Protein AF-A0A843C809-F1 (afdb_monomer_lite)

Sequence (129 aa):
MVKLGIIDLEMLYLGIKENKNFNEKDIENSELKRLGVGRILDSLASLKERKLIDLNKDGSFSVTDLAKHTLWNDEIPQWLKILLLLEIKSCSIGEISKYLKKSENELIDEIERLRKSQLILMLPIRQEN

Secondary structure (DSSP, 8-state):
-PPPPHHHHHHHHHHHHTTTEE-HHHHHTSGGGGG-HHHHHHHHHHHHHTTSEEE-TTS-EEE-HHHHHHHT-TTS-HHHHHHHHHHHS---HHHHHHHHT--HHHHHHHHHHHHHTTS----------

Radius of gyration: 15.79 Å; chains: 1; bounding box: 35×26×49 Å

Structure (mmCIF, N/CA/C/O backbone):
data_AF-A0A843C809-F1
#
_entry.id   AF-A0A843C809-F1
#
loop_
_atom_site.group_PDB
_atom_site.id
_atom_site.type_symbol
_atom_site.label_atom_id
_atom_site.label_alt_id
_atom_site.label_comp_id
_atom_site.label_asym_id
_atom_site.label_entity_id
_atom_site.label_seq_id
_atom_site.pdbx_PDB_ins_code
_atom_site.Cartn_x
_atom_site.Cartn_y
_atom_site.Cartn_z
_atom_site.occupancy
_atom_site.B_iso_or_equiv
_atom_site.auth_seq_id
_atom_site.auth_comp_id
_atom_site.auth_asym_id
_atom_site.auth_atom_id
_atom_site.pdbx_PDB_model_num
ATOM 1 N N . MET A 1 1 ? -4.075 -14.049 -5.130 1.00 60.00 1 MET A N 1
ATOM 2 C CA . MET A 1 1 ? -3.901 -12.677 -4.610 1.00 60.00 1 MET A CA 1
ATOM 3 C C . MET A 1 1 ? -2.444 -12.293 -4.814 1.00 60.00 1 MET A C 1
ATOM 5 O O . MET A 1 1 ? -1.591 -13.133 -4.549 1.00 60.00 1 MET A O 1
ATOM 9 N N . VAL A 1 2 ? -2.145 -11.115 -5.367 1.00 72.00 2 VAL A N 1
ATOM 10 C CA . VAL A 1 2 ? -0.746 -10.700 -5.570 1.00 72.00 2 VAL A CA 1
ATOM 11 C C . VAL A 1 2 ? -0.147 -10.374 -4.205 1.00 72.00 2 VAL A C 1
ATOM 13 O O . VAL A 1 2 ? -0.651 -9.496 -3.513 1.00 72.00 2 VAL A O 1
ATOM 16 N N . LYS A 1 3 ? 0.886 -11.111 -3.790 1.00 79.62 3 LYS A N 1
ATOM 17 C CA . LYS A 1 3 ? 1.565 -10.866 -2.515 1.00 79.62 3 LYS A CA 1
ATOM 18 C C . LYS A 1 3 ? 2.524 -9.688 -2.681 1.00 79.62 3 LYS A C 1
ATOM 20 O O . LYS A 1 3 ? 3.395 -9.734 -3.552 1.00 79.62 3 LYS A O 1
ATOM 25 N N . LEU A 1 4 ? 2.346 -8.652 -1.866 1.00 87.50 4 LEU A N 1
ATOM 26 C CA . LEU A 1 4 ? 3.204 -7.469 -1.844 1.00 87.50 4 LEU A CA 1
ATOM 27 C C . LEU A 1 4 ? 4.180 -7.560 -0.670 1.00 87.50 4 LEU A C 1
ATOM 29 O O . LEU A 1 4 ? 3.790 -7.895 0.447 1.00 87.50 4 LEU A O 1
ATOM 33 N N . GLY A 1 5 ? 5.451 -7.263 -0.927 1.00 90.69 5 GLY A N 1
ATOM 34 C CA . GLY A 1 5 ? 6.407 -6.954 0.132 1.00 90.69 5 GLY A CA 1
ATOM 35 C C . GLY A 1 5 ? 6.274 -5.505 0.610 1.00 90.69 5 GLY A C 1
ATOM 36 O O . GLY A 1 5 ? 5.617 -4.683 -0.025 1.00 90.69 5 GLY A O 1
ATOM 37 N N . ILE A 1 6 ? 6.967 -5.160 1.697 1.00 92.06 6 ILE A N 1
ATOM 38 C CA . ILE A 1 6 ? 6.993 -3.781 2.220 1.00 92.06 6 ILE A CA 1
ATOM 39 C C . ILE A 1 6 ? 7.500 -2.799 1.155 1.00 92.06 6 ILE A C 1
ATOM 41 O O . ILE A 1 6 ? 6.890 -1.762 0.941 1.00 92.06 6 ILE A O 1
ATOM 45 N N . ILE A 1 7 ? 8.582 -3.138 0.443 1.00 92.94 7 ILE A N 1
ATOM 46 C CA . ILE A 1 7 ? 9.139 -2.263 -0.604 1.00 92.94 7 ILE A CA 1
ATOM 47 C C . ILE A 1 7 ? 8.142 -2.091 -1.753 1.00 92.94 7 ILE A C 1
ATOM 49 O O . ILE A 1 7 ? 7.979 -0.980 -2.247 1.00 92.94 7 ILE A O 1
ATOM 53 N N . ASP A 1 8 ? 7.447 -3.163 -2.146 1.00 93.44 8 ASP A N 1
ATOM 54 C CA . ASP A 1 8 ? 6.413 -3.090 -3.180 1.00 93.44 8 ASP A CA 1
ATOM 55 C C . ASP A 1 8 ? 5.313 -2.103 -2.778 1.00 93.44 8 ASP A C 1
ATOM 57 O O . ASP A 1 8 ? 4.938 -1.238 -3.565 1.00 93.44 8 ASP A O 1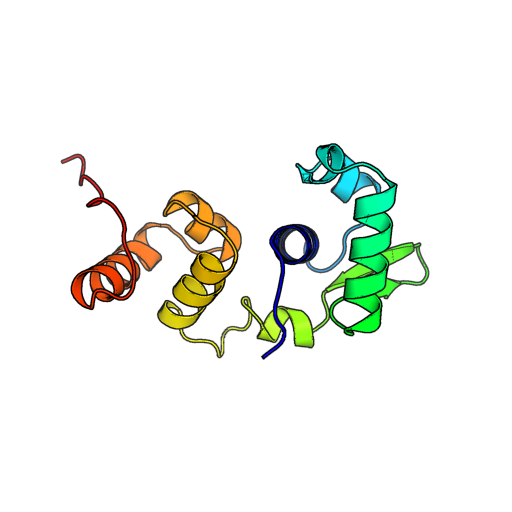
ATOM 61 N N . LEU A 1 9 ? 4.826 -2.211 -1.537 1.00 94.12 9 LEU A N 1
ATOM 62 C CA . LEU A 1 9 ? 3.794 -1.333 -0.995 1.00 94.12 9 LEU A CA 1
ATOM 63 C C . LEU A 1 9 ? 4.233 0.135 -1.020 1.00 94.12 9 LEU A C 1
ATOM 65 O O . LEU A 1 9 ? 3.459 0.979 -1.459 1.00 94.12 9 LEU A O 1
ATOM 69 N N . GLU A 1 10 ? 5.458 0.441 -0.589 1.00 93.50 10 GLU A N 1
ATOM 70 C CA . GLU A 1 10 ? 5.980 1.815 -0.580 1.00 93.50 10 GLU A CA 1
ATOM 71 C C . GLU A 1 10 ? 6.134 2.389 -1.997 1.00 93.50 10 GLU A C 1
ATOM 73 O O . GLU A 1 10 ? 5.758 3.534 -2.246 1.00 93.50 10 GLU A O 1
ATOM 78 N N . MET A 1 11 ? 6.638 1.591 -2.944 1.00 93.75 11 MET A N 1
ATOM 79 C CA . MET A 1 11 ? 6.789 2.001 -4.348 1.00 93.75 11 MET A CA 1
ATOM 80 C C . MET A 1 11 ? 5.430 2.264 -5.002 1.00 93.75 11 MET A C 1
ATOM 82 O O . MET A 1 11 ? 5.238 3.279 -5.670 1.00 93.75 11 MET A O 1
ATOM 86 N N . LEU A 1 12 ? 4.460 1.373 -4.784 1.00 94.31 12 LEU A N 1
ATOM 87 C CA . LEU A 1 12 ? 3.103 1.555 -5.295 1.00 94.31 12 LEU A CA 1
ATOM 88 C C . LEU A 1 12 ? 2.418 2.751 -4.630 1.00 94.31 12 LEU A C 1
ATOM 90 O O . LEU A 1 12 ? 1.778 3.549 -5.314 1.00 94.31 12 LEU A O 1
ATOM 94 N N . TYR A 1 13 ? 2.588 2.920 -3.318 1.00 93.81 13 TYR A N 1
ATOM 95 C CA . TYR A 1 13 ? 2.032 4.052 -2.587 1.00 93.81 13 TYR A CA 1
ATOM 96 C C . TYR A 1 13 ? 2.574 5.390 -3.100 1.00 93.81 13 TYR A C 1
ATOM 98 O O . TYR A 1 13 ? 1.796 6.336 -3.223 1.00 93.81 13 TYR A O 1
ATOM 106 N N . LEU A 1 14 ? 3.856 5.467 -3.475 1.00 93.31 14 LEU A N 1
ATOM 107 C CA . LEU A 1 14 ? 4.443 6.659 -4.092 1.00 93.31 14 LEU A CA 1
ATOM 108 C C . LEU A 1 14 ? 3.680 7.069 -5.362 1.00 93.31 14 LEU A C 1
ATOM 110 O O . LEU A 1 14 ? 3.230 8.209 -5.471 1.00 93.31 14 LEU A O 1
ATOM 114 N N . GLY A 1 15 ? 3.434 6.124 -6.272 1.00 91.81 15 GLY A N 1
ATOM 115 C CA . GLY A 1 15 ? 2.655 6.387 -7.486 1.00 91.81 15 GLY A CA 1
ATOM 116 C C . GLY A 1 15 ? 1.177 6.688 -7.219 1.00 91.81 15 GLY A C 1
ATOM 117 O O . GLY A 1 15 ? 0.569 7.506 -7.908 1.00 91.81 15 GLY A O 1
ATOM 118 N N . ILE A 1 16 ? 0.577 6.077 -6.195 1.00 90.56 16 ILE A N 1
ATOM 119 C CA . ILE A 1 16 ? -0.800 6.384 -5.783 1.00 90.56 16 ILE A CA 1
ATOM 120 C C . ILE A 1 16 ? -0.894 7.795 -5.197 1.00 90.56 16 ILE A C 1
ATOM 122 O O . ILE A 1 16 ? -1.869 8.503 -5.466 1.00 90.56 16 ILE A O 1
ATOM 126 N N . LYS A 1 17 ? 0.091 8.224 -4.405 1.00 87.06 17 LYS A N 1
ATOM 127 C CA . LYS A 1 17 ? 0.153 9.554 -3.791 1.00 87.06 17 LYS A CA 1
ATOM 128 C C . LYS A 1 17 ? 0.253 10.657 -4.848 1.00 87.06 17 LYS A C 1
ATOM 130 O O . LYS A 1 17 ? -0.560 11.575 -4.802 1.00 87.06 17 LYS A O 1
ATOM 135 N N . GLU A 1 18 ? 1.149 10.515 -5.822 1.00 75.62 18 GLU A N 1
ATOM 136 C CA . GLU A 1 18 ? 1.469 11.531 -6.846 1.00 75.62 18 GLU A CA 1
ATOM 137 C C . GLU A 1 18 ? 0.553 11.487 -8.092 1.00 75.62 18 GLU A C 1
ATOM 139 O O . GLU A 1 18 ? 0.933 11.871 -9.194 1.00 75.62 18 GLU A O 1
ATOM 144 N N . ASN A 1 19 ? -0.696 11.030 -7.939 1.00 72.00 19 ASN A N 1
ATOM 145 C CA . ASN A 1 19 ? -1.675 10.945 -9.033 1.00 72.00 19 ASN A CA 1
ATOM 146 C C . ASN A 1 19 ? -1.192 10.124 -10.252 1.00 72.00 19 ASN A C 1
ATOM 148 O O . ASN A 1 19 ? -1.274 10.549 -11.404 1.00 72.00 19 ASN A O 1
ATOM 152 N N . LYS A 1 20 ? -0.840 8.864 -9.962 1.00 70.81 20 LYS A N 1
ATOM 153 C CA . LYS A 1 20 ? -0.578 7.710 -10.847 1.00 70.81 20 LYS A CA 1
ATOM 154 C C . LYS A 1 20 ? 0.850 7.547 -11.334 1.00 70.81 20 LYS A C 1
ATOM 156 O O . LYS A 1 20 ? 1.216 6.396 -11.571 1.00 70.81 20 LYS A O 1
ATOM 161 N N . ASN A 1 21 ? 1.624 8.621 -11.460 1.00 89.38 21 ASN A N 1
ATOM 162 C CA . ASN A 1 21 ? 2.970 8.549 -12.018 1.00 89.38 21 ASN A CA 1
ATOM 163 C C . ASN A 1 21 ? 4.020 8.918 -10.974 1.00 89.38 21 ASN A C 1
ATOM 165 O O . ASN A 1 21 ? 3.821 9.849 -10.202 1.00 89.38 21 ASN A O 1
ATOM 169 N N . PHE A 1 22 ? 5.139 8.203 -10.977 1.00 94.06 22 PHE A N 1
ATOM 170 C CA . PHE A 1 22 ? 6.316 8.535 -10.179 1.00 94.06 22 PHE A CA 1
ATOM 171 C C . PHE A 1 22 ? 7.588 8.286 -10.991 1.00 94.06 22 PHE A C 1
ATOM 173 O O . PHE A 1 22 ? 7.600 7.479 -11.921 1.00 94.06 22 PHE A O 1
ATOM 180 N N . ASN A 1 23 ? 8.665 8.986 -10.674 1.00 93.00 23 ASN A N 1
ATOM 181 C CA . ASN A 1 23 ? 9.958 8.869 -11.343 1.00 93.00 23 ASN A CA 1
ATOM 182 C C . ASN A 1 23 ? 11.103 8.759 -10.321 1.00 93.00 23 ASN A C 1
ATOM 184 O O . ASN A 1 23 ? 10.884 8.690 -9.112 1.00 93.00 23 ASN A O 1
ATOM 188 N N . GLU A 1 24 ? 12.339 8.734 -10.815 1.00 90.62 24 GLU A N 1
ATOM 189 C CA . GLU A 1 24 ? 13.549 8.646 -9.991 1.00 90.62 24 GLU A CA 1
ATOM 190 C C . GLU A 1 24 ? 13.622 9.728 -8.902 1.00 90.62 24 GLU A C 1
ATOM 192 O O . GLU A 1 24 ? 13.899 9.407 -7.749 1.00 90.62 24 GLU A O 1
ATOM 197 N N . LYS A 1 25 ? 13.275 10.982 -9.215 1.00 91.38 25 LYS A N 1
ATOM 198 C CA . LYS A 1 25 ? 13.296 12.084 -8.239 1.00 91.38 25 LYS A CA 1
ATOM 199 C C . LYS A 1 25 ? 12.290 11.864 -7.116 1.00 91.38 25 LYS A C 1
ATOM 201 O O . LYS A 1 25 ? 12.560 12.213 -5.970 1.00 91.38 25 LYS A O 1
ATOM 206 N N . ASP A 1 26 ? 11.131 11.287 -7.421 1.00 92.94 26 ASP A N 1
ATOM 207 C CA . ASP A 1 26 ? 10.122 10.976 -6.406 1.00 92.94 26 ASP A CA 1
ATOM 208 C C . ASP A 1 26 ? 10.633 9.884 -5.457 1.00 92.94 26 ASP A C 1
ATOM 210 O O . ASP A 1 26 ? 10.450 9.972 -4.241 1.00 92.94 26 ASP A O 1
ATOM 214 N N . ILE A 1 27 ? 11.345 8.887 -5.997 1.00 92.19 27 ILE A N 1
ATOM 215 C CA . ILE A 1 27 ? 11.982 7.824 -5.211 1.00 92.19 27 ILE A CA 1
ATOM 216 C C . ILE A 1 27 ? 13.078 8.416 -4.313 1.00 92.19 27 ILE A C 1
ATOM 218 O O . ILE A 1 27 ? 13.099 8.129 -3.112 1.00 92.19 27 ILE A O 1
ATOM 222 N N . GLU A 1 28 ? 13.943 9.278 -4.853 1.00 89.31 28 GLU A N 1
ATOM 223 C CA . GLU A 1 28 ? 15.012 9.963 -4.110 1.00 89.31 28 GLU A CA 1
ATOM 224 C C . GLU A 1 28 ? 14.485 10.878 -2.997 1.00 89.31 28 GLU A C 1
ATOM 226 O O . GLU A 1 28 ? 15.124 11.020 -1.952 1.00 89.31 28 GLU A O 1
ATOM 231 N N . ASN A 1 29 ? 13.307 11.474 -3.186 1.00 90.56 29 ASN A N 1
ATOM 232 C CA . ASN A 1 29 ? 12.656 12.328 -2.192 1.00 90.56 29 ASN A CA 1
ATOM 233 C C . ASN A 1 29 ? 11.820 11.549 -1.164 1.00 90.56 29 ASN A C 1
ATOM 235 O O . ASN A 1 29 ? 11.292 12.144 -0.223 1.00 90.56 29 ASN A O 1
ATOM 239 N N . SER A 1 30 ? 11.718 10.228 -1.305 1.00 89.69 30 SER A N 1
ATOM 240 C CA . SER A 1 30 ? 10.958 9.359 -0.405 1.00 89.69 30 SER A CA 1
ATOM 241 C C . SER A 1 30 ? 11.854 8.605 0.587 1.00 89.69 30 SER A C 1
ATOM 243 O O . SER A 1 30 ? 13.085 8.667 0.546 1.00 89.69 30 SER A O 1
ATOM 245 N N . GLU A 1 31 ? 11.238 7.823 1.475 1.00 87.00 31 GLU A N 1
ATOM 246 C CA . GLU A 1 31 ? 11.963 6.922 2.381 1.00 87.00 31 GLU A CA 1
ATOM 247 C C . GLU A 1 31 ? 12.678 5.772 1.646 1.00 87.00 31 GLU A C 1
ATOM 249 O O . GLU A 1 31 ? 13.613 5.174 2.186 1.00 87.00 31 GLU A O 1
ATOM 254 N N . LEU A 1 32 ? 12.307 5.503 0.387 1.00 90.31 32 LEU A N 1
ATOM 255 C CA . LEU A 1 32 ? 12.905 4.453 -0.443 1.00 90.31 32 LEU A CA 1
ATOM 256 C C . LEU A 1 32 ? 14.381 4.719 -0.759 1.00 90.31 32 LEU A C 1
ATOM 258 O O . LEU A 1 32 ? 15.133 3.763 -0.949 1.00 90.31 32 LEU A O 1
ATOM 262 N N . LYS A 1 33 ? 14.833 5.981 -0.724 1.00 89.38 33 LYS A N 1
ATOM 263 C CA . LYS A 1 33 ? 16.240 6.361 -0.953 1.00 89.38 33 LYS A CA 1
ATOM 264 C C . LYS A 1 33 ? 17.236 5.619 -0.053 1.00 89.38 33 LYS A C 1
ATOM 266 O O . LYS A 1 33 ? 18.395 5.442 -0.416 1.00 89.38 33 LYS A O 1
ATOM 271 N N . ARG A 1 34 ? 16.791 5.152 1.122 1.00 89.81 34 ARG A N 1
ATOM 272 C CA . ARG A 1 34 ? 17.626 4.423 2.093 1.00 89.81 34 ARG A CA 1
ATOM 273 C C . ARG A 1 34 ? 17.898 2.967 1.697 1.00 89.81 34 ARG A C 1
ATOM 275 O O . ARG A 1 34 ? 18.770 2.338 2.287 1.00 89.81 34 ARG A O 1
ATOM 282 N N . LEU A 1 35 ? 17.153 2.412 0.737 1.00 86.06 35 LEU A N 1
ATOM 283 C CA . LEU A 1 35 ? 17.239 0.998 0.351 1.00 86.06 35 LEU A CA 1
ATOM 284 C C . LEU A 1 35 ? 18.430 0.693 -0.572 1.00 86.06 35 LEU A C 1
ATOM 286 O O . LEU A 1 35 ? 18.796 -0.473 -0.714 1.00 86.06 35 LEU A O 1
ATOM 290 N N . GLY A 1 36 ? 19.053 1.723 -1.153 1.00 88.75 36 GLY A N 1
ATOM 291 C CA . GLY A 1 36 ? 20.129 1.594 -2.133 1.00 88.75 36 GLY A CA 1
ATOM 292 C C . GLY A 1 36 ? 19.617 1.291 -3.546 1.00 88.75 36 GLY A C 1
ATOM 293 O O . GLY A 1 36 ? 18.590 0.636 -3.732 1.00 88.75 36 GLY A O 1
ATOM 294 N N . VAL A 1 37 ? 20.361 1.758 -4.553 1.00 90.62 37 VAL A N 1
ATOM 295 C CA . VAL A 1 37 ? 19.936 1.752 -5.967 1.00 90.62 37 VAL A CA 1
ATOM 296 C C . VAL A 1 37 ? 19.614 0.345 -6.479 1.00 90.62 37 VAL A C 1
ATOM 298 O O . VAL A 1 37 ? 18.567 0.148 -7.085 1.00 90.62 37 VAL A O 1
ATOM 301 N N . GLY A 1 38 ? 20.456 -0.654 -6.182 1.00 92.12 38 GLY A N 1
ATOM 302 C CA . GLY A 1 38 ? 20.239 -2.032 -6.648 1.00 92.12 38 GLY A CA 1
ATOM 303 C C . GLY A 1 38 ? 18.891 -2.612 -6.206 1.00 92.12 38 GLY A C 1
ATOM 304 O O . GLY A 1 38 ? 18.138 -3.111 -7.032 1.00 92.12 38 GLY A O 1
ATOM 305 N N . ARG A 1 39 ? 18.517 -2.439 -4.929 1.00 92.25 39 ARG A N 1
ATOM 306 C CA . ARG A 1 39 ? 17.238 -2.950 -4.398 1.00 92.25 39 ARG A CA 1
ATOM 307 C C . ARG A 1 39 ? 16.026 -2.232 -4.988 1.00 92.25 39 ARG A C 1
ATOM 309 O O . ARG A 1 39 ? 14.976 -2.849 -5.151 1.00 92.25 39 ARG A O 1
ATOM 316 N N . ILE A 1 40 ? 16.160 -0.939 -5.287 1.00 93.88 40 ILE A N 1
ATOM 317 C CA . ILE A 1 40 ? 15.115 -0.166 -5.970 1.00 93.88 40 ILE A CA 1
ATOM 318 C C . ILE A 1 40 ? 14.916 -0.713 -7.387 1.00 93.88 40 ILE A C 1
ATOM 320 O O . ILE A 1 40 ? 13.779 -0.970 -7.777 1.00 93.88 40 ILE A O 1
ATOM 324 N N . LEU A 1 41 ? 16.002 -0.941 -8.132 1.00 93.38 41 LEU A N 1
ATOM 325 C CA . LEU A 1 41 ? 15.948 -1.483 -9.492 1.00 93.38 41 LEU A CA 1
ATOM 326 C C . LEU A 1 41 ? 15.365 -2.901 -9.526 1.00 93.38 41 LEU A C 1
ATOM 328 O O . LEU A 1 41 ? 14.492 -3.169 -10.352 1.00 93.38 41 LEU A O 1
ATOM 332 N N . ASP A 1 42 ? 15.767 -3.770 -8.597 1.00 94.12 42 ASP A N 1
ATOM 333 C CA . ASP A 1 42 ? 15.209 -5.121 -8.465 1.00 94.12 42 ASP A CA 1
ATOM 334 C C . ASP A 1 42 ? 13.700 -5.078 -8.177 1.00 94.12 42 ASP A C 1
ATOM 336 O O . ASP A 1 42 ? 12.915 -5.821 -8.772 1.00 94.12 42 ASP A O 1
ATOM 340 N N . SER A 1 43 ? 13.274 -4.168 -7.294 1.00 94.19 43 SER A N 1
ATOM 341 C CA . SER A 1 43 ? 11.859 -3.965 -6.971 1.00 94.19 43 SER A CA 1
ATOM 342 C C . SER A 1 43 ? 11.065 -3.454 -8.177 1.00 94.19 43 SER A C 1
ATOM 344 O O . SER A 1 43 ? 10.018 -4.011 -8.504 1.00 94.19 43 SER A O 1
ATOM 346 N N . LEU A 1 44 ? 11.578 -2.451 -8.899 1.00 95.12 44 LEU A N 1
ATOM 347 C CA . LEU A 1 44 ? 10.957 -1.932 -10.124 1.00 95.12 44 LEU A CA 1
ATOM 348 C C . LEU A 1 44 ? 10.821 -3.018 -11.196 1.00 95.12 44 LEU A C 1
ATOM 350 O O . LEU A 1 44 ? 9.757 -3.152 -11.804 1.00 95.12 44 LEU A O 1
ATOM 354 N N . ALA A 1 45 ? 11.869 -3.817 -11.404 1.00 95.19 45 ALA A N 1
ATOM 355 C CA . ALA A 1 45 ? 11.846 -4.932 -12.344 1.00 95.19 45 ALA A CA 1
ATOM 356 C C . ALA A 1 45 ? 10.780 -5.969 -11.953 1.00 95.19 45 ALA A C 1
ATOM 358 O O . ALA A 1 45 ? 9.946 -6.332 -12.783 1.00 95.19 45 ALA A O 1
ATOM 359 N N . SER A 1 46 ? 10.737 -6.362 -10.676 1.00 95.44 46 SER A N 1
ATOM 360 C CA . SER A 1 46 ? 9.751 -7.306 -10.133 1.00 95.44 46 SER A CA 1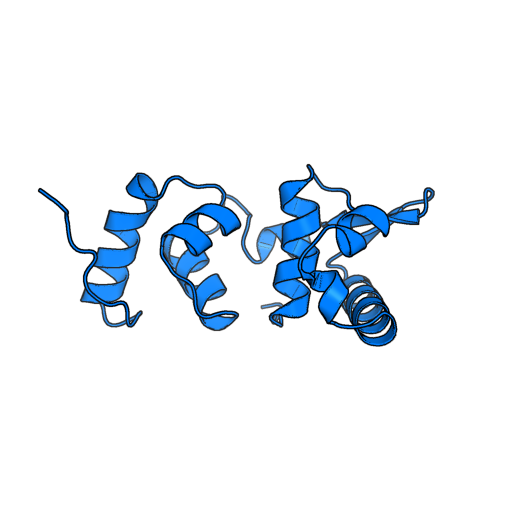
ATOM 361 C C . SER A 1 46 ? 8.310 -6.785 -10.208 1.00 95.44 46 SER A C 1
ATOM 363 O O . SER A 1 46 ? 7.379 -7.519 -10.552 1.00 95.44 46 SER A O 1
ATOM 365 N N . LEU A 1 47 ? 8.078 -5.508 -9.892 1.00 95.75 47 LEU A N 1
ATOM 366 C CA . LEU A 1 47 ? 6.763 -4.870 -10.013 1.00 95.75 47 LEU A CA 1
ATOM 367 C C . LEU A 1 47 ? 6.295 -4.835 -11.472 1.00 95.75 47 LEU A C 1
ATOM 369 O O . LEU A 1 47 ? 5.126 -5.115 -11.744 1.00 95.75 47 LEU A O 1
ATOM 373 N N . LYS A 1 48 ? 7.199 -4.535 -12.409 1.00 95.56 48 LYS A N 1
ATOM 374 C CA . LYS A 1 48 ? 6.906 -4.527 -13.845 1.00 95.56 48 LYS A CA 1
ATOM 375 C C . LYS A 1 48 ? 6.600 -5.930 -14.370 1.00 95.56 48 LYS A C 1
ATOM 377 O O . LYS A 1 48 ? 5.615 -6.111 -15.080 1.00 95.56 48 LYS A O 1
ATOM 382 N N . GLU A 1 49 ? 7.394 -6.933 -14.000 1.00 95.31 49 GLU A N 1
ATOM 383 C CA . GLU A 1 49 ? 7.175 -8.332 -14.397 1.00 95.31 49 GLU A CA 1
ATOM 384 C C . GLU A 1 49 ? 5.809 -8.851 -13.920 1.00 95.31 49 GLU A C 1
ATOM 386 O O . GLU A 1 49 ? 5.068 -9.478 -14.681 1.00 95.31 49 GLU A O 1
ATOM 391 N N . ARG A 1 50 ? 5.417 -8.497 -12.689 1.00 94.62 50 ARG A N 1
ATOM 392 C CA . ARG A 1 50 ? 4.094 -8.804 -12.118 1.00 94.62 50 ARG A CA 1
ATOM 393 C C . ARG A 1 50 ? 2.958 -7.928 -12.661 1.00 94.62 50 ARG A C 1
ATOM 395 O O . ARG A 1 50 ? 1.824 -8.087 -12.212 1.00 94.62 50 ARG A O 1
ATOM 402 N N . LYS A 1 51 ? 3.235 -7.024 -13.609 1.00 95.12 51 LYS A N 1
ATOM 403 C CA . LYS A 1 51 ? 2.270 -6.085 -14.210 1.00 95.12 51 LYS A CA 1
ATOM 404 C C . LYS A 1 51 ? 1.587 -5.180 -13.181 1.00 95.12 51 LYS A C 1
ATOM 406 O O . LYS A 1 51 ? 0.404 -4.879 -13.304 1.00 95.12 51 LYS A O 1
ATOM 411 N N . LEU A 1 52 ? 2.316 -4.786 -12.138 1.00 94.50 52 LEU A N 1
ATOM 412 C CA . LEU A 1 52 ? 1.832 -3.864 -11.109 1.00 94.50 52 LEU A CA 1
ATOM 413 C C . LEU A 1 52 ? 2.160 -2.408 -11.454 1.00 94.50 52 LEU A C 1
ATOM 415 O O . LEU A 1 52 ? 1.389 -1.512 -11.107 1.00 94.50 52 LEU A O 1
ATOM 419 N N . ILE A 1 53 ? 3.243 -2.186 -12.200 1.00 95.69 53 ILE A N 1
ATOM 420 C CA . ILE A 1 53 ? 3.607 -0.886 -12.766 1.00 95.69 53 ILE A CA 1
ATOM 421 C C . ILE A 1 53 ? 3.886 -0.998 -14.267 1.00 95.69 53 ILE A C 1
ATOM 423 O O . ILE A 1 53 ? 4.356 -2.037 -14.732 1.00 95.69 53 ILE A O 1
ATOM 427 N N . ASP A 1 54 ? 3.670 0.097 -14.986 1.00 95.56 54 ASP A N 1
ATOM 428 C CA . ASP A 1 54 ? 4.075 0.280 -16.380 1.00 95.56 54 ASP A CA 1
ATOM 429 C C . ASP A 1 54 ? 5.211 1.303 -16.475 1.00 95.56 54 ASP A C 1
ATOM 431 O O . ASP A 1 54 ? 5.233 2.279 -15.729 1.00 95.56 54 ASP A O 1
ATOM 435 N N . LEU A 1 55 ? 6.153 1.089 -17.399 1.00 95.06 55 LEU A N 1
ATOM 436 C CA . LEU A 1 55 ? 7.196 2.064 -17.732 1.00 95.06 55 LEU A CA 1
ATOM 437 C C . LEU A 1 55 ? 6.721 2.922 -18.907 1.00 95.06 55 LEU A C 1
ATOM 439 O O . LEU A 1 55 ? 6.514 2.412 -20.012 1.00 95.06 55 LEU A O 1
ATOM 443 N N . ASN A 1 56 ? 6.589 4.219 -18.670 1.00 93.81 56 ASN A N 1
ATOM 444 C CA . ASN A 1 56 ? 6.179 5.198 -19.665 1.00 93.81 56 ASN A CA 1
ATOM 445 C C . ASN A 1 56 ? 7.337 5.581 -20.594 1.00 93.81 56 ASN A C 1
ATOM 447 O O . ASN A 1 56 ? 8.515 5.374 -20.301 1.00 93.81 56 ASN A O 1
ATOM 451 N N . LYS A 1 57 ? 6.996 6.196 -21.733 1.00 92.31 57 LYS A N 1
ATOM 452 C CA . LYS A 1 57 ? 7.978 6.640 -22.740 1.00 92.31 57 LYS A CA 1
ATOM 453 C C . LYS A 1 57 ? 8.935 7.722 -22.230 1.00 92.31 57 LYS A C 1
ATOM 455 O O . LYS A 1 57 ? 10.022 7.859 -22.774 1.00 92.31 57 LYS A O 1
ATOM 460 N N . ASP A 1 58 ? 8.521 8.487 -21.226 1.00 91.62 58 ASP A N 1
ATOM 461 C CA . ASP A 1 58 ? 9.305 9.552 -20.594 1.00 91.62 58 ASP A CA 1
ATOM 462 C C . ASP A 1 58 ? 10.212 9.046 -19.456 1.00 91.62 58 ASP A C 1
ATOM 464 O O . ASP A 1 58 ? 10.900 9.842 -18.823 1.00 91.62 58 ASP A O 1
ATOM 468 N N . GLY A 1 59 ? 10.223 7.734 -19.193 1.00 90.38 59 GLY A N 1
ATOM 469 C CA . GLY A 1 59 ? 10.994 7.125 -18.109 1.00 90.38 59 GLY A CA 1
ATOM 470 C C . GLY A 1 59 ? 10.297 7.140 -16.745 1.00 90.38 59 GLY A C 1
ATOM 471 O O . GLY A 1 59 ? 10.864 6.629 -15.782 1.00 90.38 59 GLY A O 1
ATOM 472 N N . SER A 1 60 ? 9.079 7.684 -16.642 1.00 93.94 60 SER A N 1
ATOM 473 C CA . SER A 1 60 ? 8.262 7.576 -15.429 1.00 93.94 60 SER A CA 1
ATOM 474 C C . SER A 1 60 ? 7.571 6.212 -15.326 1.00 93.94 60 SER A C 1
ATOM 476 O O . SER A 1 60 ? 7.434 5.480 -16.306 1.00 93.94 60 SER A O 1
ATOM 478 N N . PHE A 1 61 ? 7.108 5.872 -14.129 1.00 95.38 61 PHE A N 1
ATOM 479 C CA . PHE A 1 61 ? 6.369 4.652 -13.840 1.00 95.38 61 PHE A CA 1
ATOM 480 C C . PHE A 1 61 ? 4.920 4.976 -13.499 1.00 95.38 61 PHE A C 1
ATOM 482 O O . PHE A 1 61 ? 4.666 5.857 -12.679 1.00 95.38 61 PHE A O 1
ATOM 489 N N . SER A 1 62 ? 3.977 4.236 -14.077 1.00 95.00 62 SER A N 1
ATOM 490 C CA . SER A 1 62 ? 2.553 4.334 -13.753 1.00 95.00 62 SER A CA 1
ATOM 491 C C . SER A 1 62 ? 2.079 3.138 -12.943 1.00 95.00 62 SER A C 1
ATOM 493 O O . SER A 1 62 ? 2.405 2.000 -13.270 1.00 95.00 62 SER A O 1
ATOM 495 N N . VAL A 1 63 ? 1.251 3.369 -11.923 1.00 94.94 63 VAL A N 1
ATOM 496 C CA . VAL A 1 63 ? 0.586 2.278 -11.189 1.00 94.94 63 VAL A CA 1
ATOM 497 C C . VAL A 1 63 ? -0.600 1.750 -11.999 1.00 94.94 63 VAL A C 1
ATOM 499 O O . VAL A 1 63 ? -1.545 2.491 -12.302 1.00 94.94 63 VAL A O 1
ATOM 502 N N . THR A 1 64 ? -0.562 0.458 -12.321 1.00 94.06 64 THR A N 1
ATOM 503 C CA . THR A 1 64 ? -1.613 -0.229 -13.088 1.00 94.06 64 THR A CA 1
ATOM 504 C C . THR A 1 64 ? -2.920 -0.333 -12.307 1.00 94.06 64 THR A C 1
ATOM 506 O O . THR A 1 64 ? -2.959 -0.204 -11.080 1.00 94.06 64 THR A O 1
ATOM 509 N N . ASP A 1 65 ? -4.015 -0.631 -13.001 1.00 91.38 65 ASP A N 1
ATOM 510 C CA . ASP A 1 65 ? -5.282 -0.918 -12.327 1.00 91.38 65 ASP A CA 1
ATOM 511 C C . ASP A 1 65 ? -5.207 -2.211 -11.510 1.00 91.38 65 ASP A C 1
ATOM 513 O O . ASP A 1 65 ? -5.736 -2.254 -10.402 1.00 91.38 65 ASP A O 1
ATOM 517 N N . LEU A 1 66 ? -4.450 -3.216 -11.972 1.00 91.56 66 LEU A N 1
ATOM 518 C CA . LEU A 1 66 ? -4.202 -4.444 -11.211 1.00 91.56 66 LEU A CA 1
ATOM 519 C C . LEU A 1 66 ? -3.610 -4.143 -9.827 1.00 91.56 66 LEU A C 1
ATOM 521 O O . LEU A 1 66 ? -4.086 -4.681 -8.830 1.00 91.56 66 LEU A O 1
ATOM 525 N N . ALA A 1 67 ? -2.621 -3.252 -9.754 1.00 91.56 67 ALA A N 1
ATOM 526 C CA . ALA A 1 67 ? -2.049 -2.811 -8.485 1.00 91.56 67 ALA A CA 1
ATOM 527 C C . ALA A 1 67 ? -3.030 -1.985 -7.639 1.00 91.56 67 ALA A C 1
ATOM 529 O O . ALA A 1 67 ? -3.021 -2.070 -6.417 1.00 91.56 67 ALA A O 1
ATOM 530 N N . LYS A 1 68 ? -3.937 -1.214 -8.243 1.00 89.88 68 LYS A N 1
ATOM 531 C CA . LYS A 1 68 ? -4.992 -0.533 -7.470 1.00 89.88 68 LYS A CA 1
ATOM 532 C C . LYS A 1 68 ? -5.950 -1.542 -6.847 1.00 89.88 68 LYS A C 1
ATOM 534 O O . LYS A 1 68 ? -6.297 -1.400 -5.678 1.00 89.88 68 LYS A O 1
ATOM 539 N N . HIS A 1 69 ? -6.309 -2.595 -7.579 1.00 89.44 69 HIS A N 1
ATOM 540 C CA . HIS A 1 69 ? -7.141 -3.695 -7.085 1.00 89.44 69 HIS A CA 1
ATOM 541 C C . HIS A 1 69 ? -6.508 -4.504 -5.941 1.00 89.44 69 HIS A C 1
ATOM 543 O O . HIS A 1 69 ? -7.204 -5.323 -5.348 1.00 89.44 69 HIS A O 1
ATOM 549 N N . THR A 1 70 ? -5.239 -4.284 -5.575 1.00 86.31 70 THR A N 1
ATOM 550 C CA . THR A 1 70 ? -4.661 -4.949 -4.396 1.00 86.31 70 THR A CA 1
ATOM 551 C C . THR A 1 70 ? -4.980 -4.241 -3.082 1.00 86.31 70 THR A C 1
ATOM 553 O O . THR A 1 70 ? -5.013 -4.906 -2.054 1.00 86.31 70 THR A O 1
ATOM 556 N N . LEU A 1 71 ? -5.188 -2.917 -3.079 1.00 88.69 71 LEU A N 1
ATOM 557 C CA . LEU A 1 71 ? -5.406 -2.158 -1.834 1.00 88.69 71 LEU A CA 1
ATOM 558 C C . LEU A 1 71 ? -6.274 -0.900 -1.999 1.00 88.69 71 LEU A C 1
ATOM 560 O O . LEU A 1 71 ? -7.061 -0.569 -1.114 1.00 88.69 71 LEU A O 1
ATOM 564 N N . TRP A 1 72 ? -6.150 -0.192 -3.120 1.00 91.00 72 TRP A N 1
ATOM 565 C CA . TRP A 1 72 ? -6.728 1.144 -3.312 1.00 91.00 72 TRP A CA 1
ATOM 566 C C . TRP A 1 72 ? -8.025 1.177 -4.120 1.00 91.00 72 TRP A C 1
ATOM 568 O O . TRP A 1 72 ? -8.587 2.250 -4.299 1.00 91.00 72 TRP A O 1
ATOM 578 N N . ASN A 1 73 ? -8.523 0.040 -4.603 1.00 88.19 73 ASN A N 1
ATOM 579 C CA . ASN A 1 73 ? -9.778 -0.002 -5.346 1.00 88.19 73 ASN A CA 1
ATOM 580 C C . ASN A 1 73 ? -10.990 0.175 -4.410 1.00 88.19 73 ASN A C 1
ATOM 582 O O . ASN A 1 73 ? -11.033 -0.403 -3.324 1.00 88.19 73 ASN A O 1
ATOM 586 N N . ASP A 1 74 ? -11.972 0.976 -4.817 1.00 86.62 74 ASP A N 1
ATOM 587 C CA . ASP A 1 74 ? -13.168 1.304 -4.029 1.00 86.62 74 ASP A CA 1
ATOM 588 C C . ASP A 1 74 ? -14.137 0.131 -3.818 1.00 86.62 74 ASP A C 1
ATOM 590 O O . ASP A 1 74 ? -14.873 0.127 -2.835 1.00 86.62 74 ASP A O 1
ATOM 594 N N . GLU A 1 75 ? -14.082 -0.900 -4.661 1.00 88.94 75 GLU A N 1
ATOM 595 C CA . GLU A 1 75 ? -14.849 -2.144 -4.512 1.00 88.94 75 GLU A CA 1
ATOM 596 C C . GLU A 1 75 ? -14.383 -2.979 -3.310 1.00 88.94 75 GLU A C 1
ATOM 598 O O . GLU A 1 75 ? -15.135 -3.807 -2.794 1.00 88.94 75 GLU A O 1
ATOM 603 N N . ILE A 1 76 ? -13.143 -2.777 -2.845 1.00 89.75 76 ILE A N 1
ATOM 604 C CA . ILE A 1 76 ? -12.597 -3.512 -1.702 1.00 89.75 76 ILE A CA 1
ATOM 605 C C . ILE A 1 76 ? -13.176 -2.910 -0.411 1.00 89.75 76 ILE A C 1
ATOM 607 O O . ILE A 1 76 ? -12.971 -1.719 -0.145 1.00 89.75 76 ILE A O 1
ATOM 611 N N . PRO A 1 77 ? -13.837 -3.711 0.447 1.00 92.88 77 PRO A N 1
ATOM 612 C CA . PRO A 1 77 ? -14.344 -3.226 1.723 1.00 92.88 77 PRO A CA 1
ATOM 613 C C . PRO A 1 77 ? -13.236 -2.633 2.599 1.00 92.88 77 PRO A C 1
ATOM 615 O O . PRO A 1 77 ? -12.127 -3.164 2.669 1.00 92.88 77 PRO A O 1
ATOM 618 N N . GLN A 1 78 ? -13.549 -1.559 3.326 1.00 92.62 78 GLN A N 1
ATOM 619 C CA . GLN A 1 78 ? -12.573 -0.834 4.148 1.00 92.62 78 GLN A CA 1
ATOM 620 C C . GLN A 1 78 ? -11.859 -1.732 5.172 1.00 92.62 78 GLN A C 1
ATOM 622 O O . GLN A 1 78 ? -10.644 -1.641 5.327 1.00 92.62 78 GLN A O 1
ATOM 627 N N . TRP A 1 79 ? -12.594 -2.641 5.816 1.00 93.50 79 TRP A N 1
ATOM 628 C CA . TRP A 1 79 ? -12.037 -3.606 6.766 1.00 93.50 79 TRP A CA 1
ATOM 629 C C . TRP A 1 79 ? -10.980 -4.510 6.125 1.00 93.50 79 TRP A C 1
ATOM 631 O O . TRP A 1 79 ? -9.939 -4.773 6.724 1.00 93.50 79 TRP A O 1
ATOM 641 N N . LEU A 1 80 ? -11.212 -4.938 4.881 1.00 93.06 80 LEU A N 1
ATOM 642 C CA . LEU A 1 80 ? -10.296 -5.805 4.153 1.00 93.06 80 LEU A CA 1
ATOM 643 C C . LEU A 1 80 ? -9.043 -5.031 3.737 1.00 93.06 80 LEU A C 1
ATOM 645 O O . LEU A 1 80 ? -7.943 -5.557 3.869 1.00 93.06 80 LEU A O 1
ATOM 649 N N . LYS A 1 81 ? -9.180 -3.759 3.334 1.00 94.06 81 LYS A N 1
ATOM 650 C CA . LYS A 1 81 ? -8.030 -2.877 3.063 1.00 94.06 81 LYS A CA 1
ATOM 651 C C . LYS A 1 81 ? -7.119 -2.740 4.288 1.00 94.06 81 LYS A C 1
ATOM 653 O O . LYS A 1 81 ? -5.901 -2.820 4.154 1.00 94.06 81 LYS A O 1
ATOM 658 N N . ILE A 1 82 ? -7.704 -2.569 5.476 1.00 94.25 82 ILE A N 1
ATOM 659 C CA . ILE A 1 82 ? -6.956 -2.478 6.740 1.00 94.25 82 ILE A CA 1
ATOM 660 C C . ILE A 1 82 ? -6.190 -3.777 7.010 1.00 94.25 82 ILE A C 1
ATOM 662 O O . ILE A 1 82 ? -4.996 -3.728 7.293 1.00 94.25 82 ILE A O 1
ATOM 666 N N . LEU A 1 83 ? -6.846 -4.935 6.886 1.00 92.81 83 LEU A N 1
ATOM 667 C CA . LEU A 1 83 ? -6.196 -6.229 7.112 1.00 92.81 83 LEU A CA 1
ATOM 668 C C . LEU A 1 83 ? -5.063 -6.494 6.116 1.00 92.81 83 LEU A C 1
ATOM 670 O O . LEU A 1 83 ? -3.978 -6.886 6.534 1.00 92.81 83 LEU A O 1
ATOM 674 N N . LEU A 1 84 ? -5.285 -6.228 4.826 1.00 91.81 84 LEU A N 1
ATOM 675 C CA . LEU A 1 84 ? -4.268 -6.402 3.784 1.00 91.81 84 LEU A CA 1
ATOM 676 C C . LEU A 1 84 ? -3.043 -5.519 4.032 1.00 91.81 84 LEU A C 1
ATOM 678 O O . LEU A 1 84 ? -1.912 -5.974 3.881 1.00 91.81 84 LEU A O 1
ATOM 682 N N . LEU A 1 85 ? -3.253 -4.267 4.446 1.00 93.88 85 LEU A N 1
ATOM 683 C CA . LEU A 1 85 ? -2.158 -3.370 4.801 1.00 93.88 85 LEU A CA 1
ATOM 684 C C . LEU A 1 85 ? -1.363 -3.906 6.000 1.00 93.88 85 LEU A C 1
ATOM 686 O O . LEU A 1 85 ? -0.135 -3.959 5.941 1.00 93.88 85 LEU A O 1
ATOM 690 N N . LEU A 1 86 ? -2.058 -4.343 7.054 1.00 92.31 86 LEU A N 1
ATOM 691 C CA . LEU A 1 86 ? -1.441 -4.857 8.280 1.00 92.31 86 LEU A CA 1
ATOM 692 C C . LEU A 1 86 ? -0.742 -6.211 8.096 1.00 92.31 86 LEU A C 1
ATOM 694 O O . LEU A 1 86 ? 0.208 -6.500 8.821 1.00 92.31 86 LEU A O 1
ATOM 698 N N . GLU A 1 87 ? -1.166 -7.019 7.122 1.00 90.81 87 GLU A N 1
ATOM 699 C CA . GLU A 1 87 ? -0.464 -8.246 6.726 1.00 90.81 87 GLU A CA 1
ATOM 700 C C . GLU A 1 87 ? 0.916 -7.934 6.122 1.00 90.81 87 G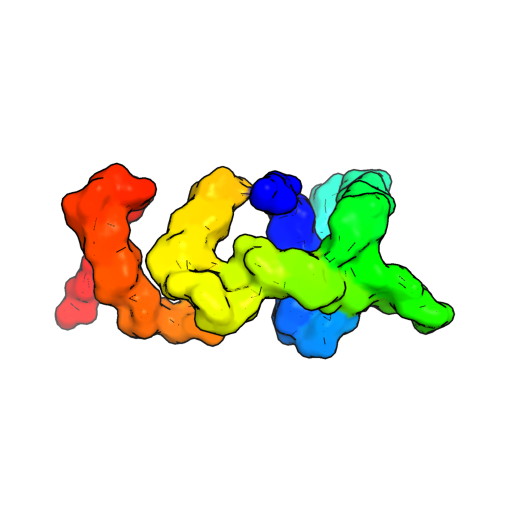LU A C 1
ATOM 702 O O . GLU A 1 87 ? 1.873 -8.684 6.321 1.00 90.81 87 GLU A O 1
ATOM 707 N N . ILE A 1 88 ? 1.036 -6.815 5.400 1.00 91.75 88 ILE A N 1
ATOM 708 C CA . ILE A 1 88 ? 2.277 -6.403 4.732 1.00 91.75 88 ILE A CA 1
ATOM 709 C C . ILE A 1 88 ? 3.196 -5.639 5.691 1.00 91.75 88 ILE A C 1
ATOM 711 O O . ILE A 1 88 ? 4.413 -5.845 5.683 1.00 91.75 88 ILE A O 1
ATOM 715 N N . LYS A 1 89 ? 2.635 -4.720 6.484 1.00 89.75 89 LYS A N 1
ATOM 716 C CA . LYS A 1 89 ? 3.385 -3.776 7.319 1.00 89.75 89 LYS A CA 1
ATOM 717 C C . LYS A 1 89 ? 2.616 -3.465 8.601 1.00 89.75 89 LYS A C 1
ATOM 719 O O . LYS A 1 89 ? 1.451 -3.091 8.563 1.00 89.75 89 LYS A O 1
ATOM 724 N N . SER A 1 90 ? 3.294 -3.531 9.747 1.00 89.62 90 SER A N 1
ATOM 725 C CA . SER A 1 90 ? 2.739 -3.023 11.004 1.00 89.62 90 SER A CA 1
ATOM 726 C C . SER A 1 90 ? 2.528 -1.510 10.909 1.00 89.62 90 SER A C 1
ATOM 728 O O . SER A 1 90 ? 3.483 -0.784 10.623 1.00 89.62 90 SER A O 1
ATOM 730 N N . CYS A 1 91 ? 1.311 -1.037 11.167 1.00 89.25 91 CYS A N 1
ATOM 731 C CA . CYS A 1 91 ? 0.953 0.372 11.019 1.00 89.2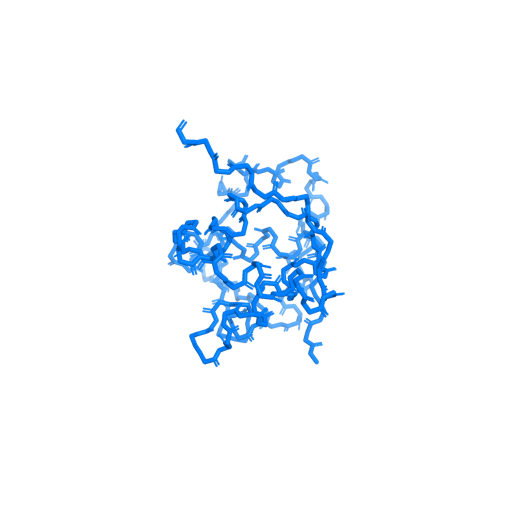5 91 CYS A CA 1
ATOM 732 C C . CYS A 1 91 ? 0.166 0.893 12.224 1.00 89.25 91 CYS A C 1
ATOM 734 O O . CYS A 1 91 ? -0.651 0.183 12.809 1.00 89.25 91 CYS A O 1
ATOM 736 N N . SER A 1 92 ? 0.382 2.162 12.550 1.00 91.19 92 SER A N 1
ATOM 737 C CA . SER A 1 92 ? -0.498 2.975 13.393 1.00 91.19 92 SER A CA 1
ATOM 738 C C . SER A 1 92 ? -1.738 3.445 12.619 1.00 91.19 92 SER A C 1
ATOM 740 O O . SER A 1 92 ? -1.754 3.428 11.387 1.00 91.19 92 SER A O 1
ATOM 742 N N . ILE A 1 93 ? -2.770 3.927 13.322 1.00 90.50 93 ILE A N 1
ATOM 743 C CA . ILE A 1 93 ? -3.966 4.488 12.669 1.00 90.50 93 ILE A CA 1
ATOM 744 C C . ILE A 1 93 ? -3.628 5.646 11.718 1.00 90.50 93 ILE A C 1
ATOM 746 O O . ILE A 1 93 ? -4.154 5.696 10.608 1.00 90.50 93 ILE A O 1
ATOM 750 N N . GLY A 1 94 ? -2.685 6.513 12.098 1.00 91.50 94 GLY A N 1
ATOM 751 C CA . GLY A 1 94 ? -2.235 7.617 11.251 1.00 91.50 94 GLY A CA 1
ATOM 752 C C . GLY A 1 94 ? -1.501 7.154 9.990 1.00 91.50 94 GLY A C 1
ATOM 753 O O . GLY A 1 94 ? -1.604 7.787 8.941 1.00 91.50 94 GLY A O 1
ATOM 754 N N . GLU A 1 95 ? -0.794 6.024 10.039 1.00 92.19 95 GLU A N 1
ATOM 755 C CA . GLU A 1 95 ? -0.211 5.416 8.838 1.00 92.19 95 GLU A CA 1
ATOM 756 C C . GLU A 1 95 ? -1.280 4.770 7.955 1.00 92.19 95 GLU A C 1
ATOM 758 O O . GLU A 1 95 ? -1.264 4.986 6.745 1.00 92.19 95 GLU A O 1
ATOM 763 N N . ILE A 1 96 ? -2.242 4.046 8.537 1.00 93.69 96 ILE A N 1
ATOM 764 C CA . ILE A 1 96 ? -3.373 3.469 7.790 1.00 93.69 96 ILE A CA 1
ATOM 765 C C . ILE A 1 96 ? -4.149 4.576 7.067 1.00 93.69 96 ILE A C 1
ATOM 767 O O . ILE A 1 96 ? -4.426 4.455 5.875 1.00 93.69 96 ILE A O 1
ATOM 771 N N . SER A 1 97 ? -4.438 5.672 7.768 1.00 93.75 97 SER A N 1
ATOM 772 C CA . SER A 1 97 ? -5.059 6.888 7.231 1.00 93.75 97 SER A CA 1
ATOM 773 C C . SER A 1 97 ? -4.319 7.410 5.996 1.00 93.75 97 SER A C 1
ATOM 775 O O . SER A 1 97 ? -4.921 7.578 4.931 1.00 93.75 97 SER A O 1
ATOM 777 N N . LYS A 1 98 ? -2.987 7.541 6.083 1.00 93.12 98 LYS A N 1
ATOM 778 C CA . LYS A 1 98 ? -2.134 7.954 4.957 1.00 93.12 98 LYS A CA 1
ATOM 779 C C . LYS A 1 98 ? -2.215 6.982 3.777 1.00 93.12 98 LYS A C 1
ATOM 781 O O . LYS A 1 98 ? -2.502 7.417 2.663 1.00 93.12 98 LYS A O 1
ATOM 786 N N . TYR A 1 99 ? -2.009 5.681 4.003 1.00 93.00 99 TYR A N 1
ATOM 787 C CA . TYR A 1 99 ? -2.022 4.684 2.923 1.00 93.00 99 TYR A CA 1
ATOM 788 C C . TYR A 1 99 ? -3.385 4.572 2.245 1.00 93.00 99 TYR A C 1
ATOM 790 O O . TYR A 1 99 ? -3.446 4.484 1.019 1.00 93.00 99 TYR A O 1
ATOM 798 N N . LEU A 1 100 ? -4.473 4.585 3.017 1.00 92.44 100 LEU A N 1
ATOM 799 C CA . LEU A 1 100 ? -5.831 4.429 2.496 1.00 92.44 100 LEU A CA 1
ATOM 800 C C . LEU A 1 100 ? -6.450 5.745 2.009 1.00 92.44 100 LEU A C 1
ATOM 802 O O . LEU A 1 100 ? -7.555 5.710 1.471 1.00 92.44 100 LEU A O 1
ATOM 806 N N . LYS A 1 101 ? -5.755 6.882 2.176 1.00 90.56 101 LYS A N 1
ATOM 807 C CA . LYS A 1 101 ? -6.249 8.235 1.870 1.00 90.56 101 LYS A CA 1
ATOM 808 C C . LYS A 1 101 ? -7.623 8.513 2.496 1.00 90.56 101 LYS A C 1
ATOM 810 O O . LYS A 1 101 ? -8.509 9.073 1.853 1.00 90.56 101 LYS A O 1
ATOM 815 N N . LYS A 1 102 ? -7.794 8.092 3.748 1.00 91.31 102 LYS A N 1
ATOM 816 C CA . LYS A 1 102 ? -9.020 8.249 4.545 1.00 91.31 102 LYS A CA 1
ATOM 817 C C . LYS A 1 102 ? -8.694 8.977 5.832 1.00 91.31 102 LYS A C 1
ATOM 819 O O . LYS A 1 102 ? -7.576 8.864 6.321 1.00 91.31 102 LYS A O 1
ATOM 824 N N . SER A 1 103 ? -9.650 9.710 6.387 1.00 91.56 103 SER A N 1
ATOM 825 C CA . SER A 1 103 ? -9.440 10.338 7.692 1.00 91.56 103 SER A CA 1
ATOM 826 C C . SER A 1 103 ? -9.364 9.279 8.795 1.00 91.56 103 SER A C 1
ATOM 828 O O . SER A 1 103 ? -9.967 8.211 8.692 1.00 91.56 103 SER A O 1
ATOM 830 N N . GLU A 1 104 ? -8.642 9.571 9.878 1.00 91.44 104 GLU A N 1
ATOM 831 C CA . GLU A 1 104 ? -8.581 8.657 11.027 1.00 91.44 104 GLU A CA 1
ATOM 832 C C . GLU A 1 104 ? -9.979 8.408 11.607 1.00 91.44 104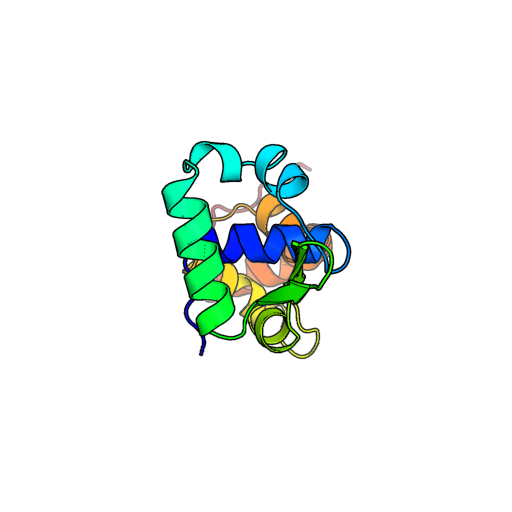 GLU A C 1
ATOM 834 O O . GLU A 1 104 ? -10.327 7.264 11.876 1.00 91.44 104 GLU A O 1
ATOM 839 N N . ASN A 1 105 ? -10.818 9.446 11.680 1.00 89.50 105 ASN A N 1
ATOM 840 C CA . ASN A 1 105 ? -12.197 9.353 12.166 1.00 89.50 105 ASN A CA 1
ATOM 841 C C . ASN A 1 105 ? -13.037 8.328 11.389 1.00 89.50 105 ASN A C 1
ATOM 843 O O . ASN A 1 105 ? -13.799 7.582 11.994 1.00 89.50 105 ASN A O 1
ATOM 847 N N . GLU A 1 106 ? -12.867 8.240 10.068 1.00 88.88 106 GLU A N 1
ATOM 848 C CA . GLU A 1 106 ? -13.557 7.240 9.239 1.00 88.88 106 GLU A CA 1
ATOM 849 C C . GLU A 1 106 ? -13.042 5.811 9.464 1.00 88.88 106 GLU A C 1
ATOM 851 O O . GLU A 1 106 ? -13.717 4.847 9.098 1.00 88.88 106 GLU A O 1
ATOM 856 N N . LEU A 1 107 ? -11.834 5.657 10.012 1.00 91.69 107 LEU A N 1
ATOM 857 C CA . LEU A 1 107 ? -11.172 4.369 10.220 1.00 91.69 107 LEU A CA 1
ATOM 858 C C . LEU A 1 107 ? -11.332 3.841 11.650 1.00 91.69 107 LEU A C 1
ATOM 860 O O . LEU A 1 107 ? -11.285 2.624 11.827 1.00 91.69 107 LEU A O 1
ATOM 864 N N . ILE A 1 108 ? -11.533 4.712 12.648 1.00 91.38 108 ILE A N 1
ATOM 865 C CA . ILE A 1 108 ? -11.607 4.343 14.075 1.00 91.38 108 ILE A CA 1
ATOM 866 C C . ILE A 1 108 ? -12.642 3.242 14.318 1.00 91.38 108 ILE A C 1
ATOM 868 O O . ILE A 1 108 ? -12.300 2.211 14.897 1.00 91.38 108 ILE A O 1
ATOM 872 N N . ASP A 1 109 ? -13.876 3.419 13.844 1.00 90.94 109 ASP A N 1
ATOM 873 C CA . ASP A 1 109 ? -14.960 2.460 14.097 1.00 90.94 109 ASP A CA 1
ATOM 874 C C . ASP A 1 109 ? -14.657 1.082 13.500 1.00 90.94 109 ASP A C 1
ATOM 876 O O . ASP A 1 109 ? -14.934 0.039 14.100 1.00 90.94 109 ASP A O 1
ATOM 880 N N . GLU A 1 110 ? -14.038 1.075 12.321 1.00 92.75 110 GLU A N 1
ATOM 881 C CA . GLU A 1 110 ? -13.668 -0.141 11.610 1.00 92.75 110 GLU A CA 1
ATOM 882 C C . GLU A 1 110 ? -12.506 -0.867 12.302 1.00 92.75 110 GLU A C 1
ATOM 884 O O . GLU A 1 110 ? -12.552 -2.081 12.504 1.00 92.75 110 GLU A O 1
ATOM 889 N N . ILE A 1 111 ? -11.489 -0.122 12.736 1.00 92.06 111 ILE A N 1
ATOM 890 C CA . ILE A 1 111 ? -10.356 -0.645 13.508 1.00 92.06 111 ILE A CA 1
ATOM 891 C C . ILE A 1 111 ? -10.848 -1.231 14.835 1.00 92.06 111 ILE A C 1
ATOM 893 O O . ILE A 1 111 ? -10.475 -2.349 15.192 1.00 92.06 111 ILE A O 1
ATOM 897 N N . GLU A 1 112 ? -11.735 -0.537 15.545 1.00 91.38 112 GLU A N 1
ATOM 898 C CA . GLU A 1 112 ? -12.309 -1.030 16.797 1.00 91.38 112 GLU A CA 1
ATOM 899 C C . GLU A 1 112 ? -13.164 -2.283 16.590 1.00 91.38 112 GLU A C 1
ATOM 901 O O . GLU A 1 112 ? -13.107 -3.211 17.405 1.00 91.38 112 GLU A O 1
ATOM 906 N N . ARG A 1 113 ? -13.912 -2.364 15.483 1.00 93.06 113 ARG A N 1
ATOM 907 C CA . ARG A 1 113 ? -14.633 -3.583 15.093 1.00 93.06 113 ARG A CA 1
ATOM 908 C C . ARG A 1 113 ? -13.666 -4.746 14.872 1.00 93.06 113 ARG A C 1
ATOM 910 O O . ARG A 1 113 ? -13.846 -5.798 15.482 1.00 93.06 113 ARG A O 1
ATOM 917 N N . LEU A 1 114 ? -12.616 -4.549 14.074 1.00 93.94 114 LEU A N 1
ATOM 918 C CA . LEU A 1 114 ? -11.594 -5.568 13.805 1.00 93.94 114 LEU A CA 1
ATOM 919 C C . LEU A 1 114 ? -10.864 -6.017 15.081 1.00 93.94 114 LEU A C 1
ATOM 921 O O . LEU A 1 114 ? -10.612 -7.211 15.259 1.00 93.94 114 LEU A O 1
ATOM 925 N N . ARG A 1 115 ? -10.567 -5.083 15.993 1.00 91.12 115 ARG A N 1
ATOM 926 C CA . ARG A 1 115 ? -9.936 -5.358 17.292 1.00 91.12 115 ARG A CA 1
ATOM 927 C C . ARG A 1 115 ? -10.847 -6.199 18.187 1.00 91.12 115 ARG A C 1
ATOM 929 O O . ARG A 1 115 ? -10.394 -7.188 18.760 1.00 91.12 115 ARG A O 1
ATOM 936 N N . LYS A 1 116 ? -12.135 -5.845 18.289 1.00 92.31 116 LYS A N 1
ATOM 937 C CA . LYS A 1 116 ? -13.144 -6.614 19.048 1.00 92.31 116 LYS A CA 1
ATOM 938 C C . LYS A 1 116 ? -13.348 -8.016 18.475 1.00 92.31 116 LYS A C 1
ATOM 940 O O . LYS A 1 116 ? -13.536 -8.956 19.240 1.00 92.31 116 LYS A O 1
ATOM 945 N N . SER A 1 117 ? -13.253 -8.164 17.156 1.00 93.19 117 SER A N 1
ATOM 946 C CA . SER A 1 117 ? -13.273 -9.458 16.464 1.00 93.19 117 SER A CA 1
ATOM 947 C C . SER A 1 117 ? -11.955 -10.239 16.555 1.00 93.19 117 SER A C 1
ATOM 949 O O . SER A 1 117 ? -11.856 -11.299 15.948 1.00 93.19 117 SER A O 1
ATOM 951 N N . GLN A 1 118 ? -10.953 -9.743 17.294 1.00 90.56 118 GLN A N 1
ATOM 952 C CA . GLN A 1 118 ? -9.632 -10.367 17.469 1.00 90.56 118 GLN A CA 1
ATOM 953 C C . GLN A 1 118 ? -8.847 -10.583 16.162 1.00 90.56 118 GLN A C 1
ATOM 955 O O . GLN A 1 118 ? -7.925 -11.394 16.117 1.00 90.56 118 GLN A O 1
ATOM 960 N N . LEU A 1 119 ? -9.181 -9.842 15.101 1.00 89.62 119 LEU A N 1
ATOM 961 C CA . LEU A 1 119 ? -8.497 -9.932 13.805 1.00 89.62 119 LEU A CA 1
ATOM 962 C C . LEU A 1 119 ? -7.237 -9.066 13.746 1.00 89.62 119 LEU A C 1
ATOM 964 O O . LEU A 1 119 ? -6.352 -9.320 12.934 1.00 89.62 119 LEU A O 1
ATOM 968 N N . ILE A 1 120 ? -7.152 -8.047 14.601 1.00 89.44 120 ILE A N 1
ATOM 969 C CA . ILE A 1 120 ? -5.978 -7.185 14.729 1.00 89.44 120 ILE A CA 1
ATOM 970 C C . ILE A 1 120 ? -5.611 -7.006 16.199 1.00 89.44 120 ILE A C 1
ATOM 972 O O . ILE A 1 120 ? -6.475 -6.974 17.079 1.00 89.44 120 ILE A O 1
ATOM 976 N N . LEU A 1 121 ? -4.317 -6.832 16.454 1.00 83.19 121 LEU A N 1
ATOM 977 C CA . LEU A 1 121 ? -3.790 -6.444 17.755 1.00 83.19 121 LEU A CA 1
ATOM 978 C C . LEU A 1 121 ? -3.331 -4.989 17.675 1.00 83.19 121 LEU A C 1
ATOM 980 O O . LEU A 1 121 ? -2.242 -4.693 17.192 1.00 83.19 121 LEU A O 1
ATOM 984 N N . MET A 1 122 ? -4.177 -4.080 18.152 1.00 76.88 122 MET A N 1
ATOM 985 C CA . MET A 1 122 ? -3.822 -2.680 18.377 1.00 76.88 122 MET A CA 1
ATOM 986 C C . MET A 1 122 ? -4.108 -2.307 19.826 1.00 76.88 122 MET A C 1
ATOM 988 O O . MET A 1 122 ? -5.107 -2.746 20.403 1.00 76.88 122 MET A O 1
ATOM 992 N N . LEU A 1 123 ? -3.225 -1.495 20.413 1.00 69.88 123 LEU A N 1
ATOM 993 C CA . LEU A 1 123 ? -3.492 -0.893 21.714 1.00 69.88 123 LEU A CA 1
ATOM 994 C C . LEU A 1 123 ? -4.737 0.002 21.608 1.00 69.88 123 LEU A C 1
ATOM 996 O O . LEU A 1 123 ? -4.929 0.629 20.564 1.00 69.88 123 LEU A O 1
ATOM 1000 N N . PRO A 1 124 ? -5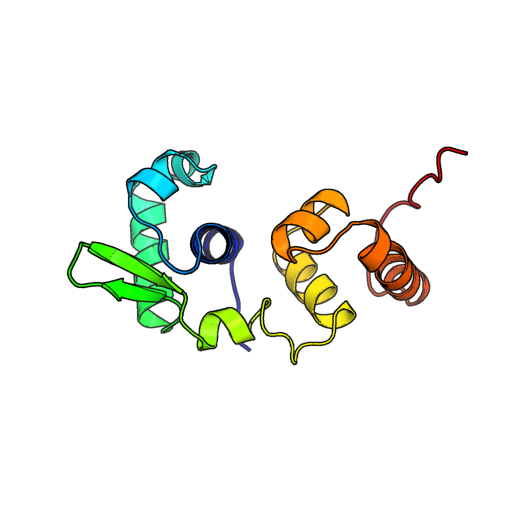.572 0.074 22.660 1.00 64.62 124 PRO A N 1
ATOM 1001 C CA . PRO A 1 124 ? -6.739 0.944 22.657 1.00 64.62 124 PRO A CA 1
ATOM 1002 C C . PRO A 1 124 ? -6.322 2.373 22.315 1.00 64.62 124 PRO A C 1
ATOM 1004 O O . PRO A 1 124 ? -5.411 2.919 22.947 1.00 64.62 124 PRO A O 1
ATOM 1007 N N . ILE A 1 125 ? -6.988 2.971 21.329 1.00 60.03 125 ILE A N 1
ATOM 1008 C CA . ILE A 1 125 ? -6.814 4.390 21.031 1.00 60.03 125 ILE A CA 1
ATOM 1009 C C . ILE A 1 125 ? -7.329 5.143 22.257 1.00 60.03 125 ILE A C 1
ATOM 1011 O O . ILE A 1 125 ? -8.504 5.033 22.611 1.00 60.03 125 ILE A O 1
ATOM 1015 N N . ARG A 1 126 ? -6.441 5.856 22.958 1.00 58.06 126 ARG A N 1
ATOM 1016 C CA . ARG A 1 126 ? -6.874 6.730 24.049 1.00 58.06 126 ARG A CA 1
ATOM 1017 C C . ARG A 1 126 ? -7.677 7.855 23.412 1.00 58.06 126 ARG A C 1
ATOM 1019 O O . ARG A 1 126 ? -7.124 8.639 22.650 1.00 58.06 126 ARG A O 1
ATOM 1026 N N . GLN A 1 127 ? -8.970 7.909 23.704 1.00 52.03 127 GLN A N 1
ATOM 1027 C CA . GLN A 1 127 ? -9.745 9.118 23.478 1.00 52.03 127 GLN A CA 1
ATOM 1028 C C . GLN A 1 127 ? -9.228 10.137 24.498 1.00 52.03 127 GLN A C 1
ATOM 1030 O O . GLN A 1 127 ? -9.475 9.991 25.695 1.00 52.03 127 GLN A O 1
ATOM 1035 N N . GLU A 1 128 ? -8.402 11.084 24.051 1.00 46.75 128 GLU A N 1
ATOM 1036 C CA . GLU A 1 128 ? -8.121 12.283 24.839 1.00 46.75 128 GLU A CA 1
ATOM 1037 C C . GLU A 1 128 ? -9.433 13.075 24.896 1.00 46.75 128 GLU A C 1
ATOM 1039 O O . GLU A 1 128 ? -9.832 13.699 23.915 1.00 46.75 128 GLU A O 1
ATOM 1044 N N . ASN A 1 129 ? -10.153 12.919 26.011 1.00 39.97 129 ASN A N 1
ATOM 1045 C CA . ASN A 1 129 ? -11.298 13.752 26.378 1.00 39.97 129 ASN A CA 1
ATOM 1046 C C . ASN A 1 129 ? -10.823 15.104 26.905 1.00 39.97 129 ASN A C 1
ATOM 1048 O O . ASN A 1 129 ? -9.821 15.108 27.661 1.00 39.97 129 ASN A O 1
#

pLDDT: mean 88.86, std 9.68, range [39.97, 95.75]

Foldseek 3Di:
DDDDAPLLLQVLLLCVVVVFKDAPVSCCVDPVVVVDDVVNVVSVVVCVVVVQWDQDPVRIIGGDVVVCVQAADPVDDPLVNVLSVCVRDPDDLVVSCSSNVHDSVVCLVSVVVCVVVVVDDDDDDDPPD